Protein AF-A0A246TQM3-F1 (afdb_monomer_lite)

Structure (mmCIF, N/CA/C/O backbone):
data_AF-A0A246TQM3-F1
#
_entry.id   AF-A0A246TQM3-F1
#
loop_
_atom_site.group_PDB
_atom_site.id
_atom_site.type_symbol
_atom_site.label_atom_id
_atom_site.label_alt_id
_atom_site.label_comp_id
_atom_site.label_asym_id
_atom_site.label_entity_id
_atom_site.label_seq_id
_atom_site.pdbx_PDB_ins_code
_atom_site.Cartn_x
_atom_site.Cartn_y
_atom_site.Cartn_z
_atom_site.occupancy
_atom_site.B_iso_or_equiv
_atom_site.auth_seq_id
_atom_site.auth_comp_id
_atom_site.auth_asym_id
_atom_site.auth_atom_id
_atom_site.pdbx_PDB_model_num
ATOM 1 N N . MET A 1 1 ? -5.642 -0.886 34.766 1.00 43.66 1 MET A N 1
ATOM 2 C CA . MET A 1 1 ? -4.947 -2.063 34.205 1.00 43.66 1 MET A CA 1
ATOM 3 C C . MET A 1 1 ? -4.991 -1.929 32.699 1.00 43.66 1 MET A C 1
ATOM 5 O O . MET A 1 1 ? -6.079 -1.872 32.143 1.00 43.66 1 MET A O 1
ATOM 9 N N . GLY A 1 2 ? -3.833 -1.670 32.091 1.00 47.38 2 GLY A N 1
ATOM 10 C CA . GLY A 1 2 ? -3.735 -1.209 30.710 1.00 47.38 2 GLY A CA 1
ATOM 11 C C . GLY A 1 2 ? -4.327 -2.212 29.731 1.00 47.38 2 GLY A C 1
ATOM 12 O O . GLY A 1 2 ? -3.963 -3.385 29.754 1.00 47.38 2 GLY A O 1
ATOM 13 N N . THR A 1 3 ? -5.192 -1.739 28.836 1.00 50.47 3 THR A N 1
ATOM 14 C CA . THR A 1 3 ? -5.365 -2.398 27.545 1.00 50.47 3 THR A CA 1
ATOM 15 C C . THR A 1 3 ? -4.040 -2.234 26.814 1.00 50.47 3 THR A C 1
ATOM 17 O O . THR A 1 3 ? -3.748 -1.221 26.180 1.00 50.47 3 THR A O 1
ATOM 20 N N . ALA A 1 4 ? -3.170 -3.209 27.063 1.00 47.22 4 ALA A N 1
ATOM 21 C CA . ALA A 1 4 ? -1.844 -3.320 26.510 1.00 47.22 4 ALA A CA 1
ATOM 22 C C . ALA A 1 4 ? -1.960 -3.227 24.989 1.00 47.22 4 ALA A C 1
ATOM 24 O O . ALA A 1 4 ? -2.482 -4.128 24.335 1.00 47.22 4 ALA A O 1
ATOM 25 N N . TYR A 1 5 ? -1.498 -2.108 24.435 1.00 55.03 5 TYR A N 1
ATOM 26 C CA . TYR A 1 5 ? -1.146 -2.016 23.029 1.00 55.03 5 TYR A CA 1
ATOM 27 C C . TYR A 1 5 ? -0.100 -3.104 22.787 1.00 55.03 5 TYR A C 1
ATOM 29 O O . TYR A 1 5 ? 1.074 -2.910 23.092 1.00 55.03 5 TYR A O 1
ATOM 37 N N . ALA A 1 6 ? -0.514 -4.270 22.299 1.00 57.50 6 ALA A N 1
ATOM 38 C CA . ALA A 1 6 ? 0.427 -5.180 21.679 1.00 57.50 6 ALA A CA 1
ATOM 39 C C . ALA A 1 6 ? 0.841 -4.503 20.363 1.00 57.50 6 ALA A C 1
ATOM 41 O O . ALA A 1 6 ? -0.035 -4.226 19.533 1.00 57.50 6 ALA A O 1
ATOM 42 N N . PRO A 1 7 ? 2.128 -4.171 20.163 1.00 64.56 7 PRO A N 1
ATOM 43 C CA . PRO A 1 7 ? 2.601 -3.750 18.853 1.00 64.56 7 PRO A CA 1
ATOM 44 C C . PRO A 1 7 ? 2.159 -4.805 17.836 1.00 64.56 7 PRO A C 1
ATOM 46 O O . PRO A 1 7 ? 2.326 -6.002 18.089 1.00 64.56 7 PRO A O 1
ATOM 49 N N . ARG A 1 8 ? 1.553 -4.396 16.711 1.00 75.50 8 ARG A N 1
ATOM 50 C CA . ARG A 1 8 ? 1.218 -5.367 15.656 1.00 75.50 8 ARG A CA 1
ATOM 51 C C . ARG A 1 8 ? 2.514 -6.066 15.238 1.00 75.50 8 ARG A C 1
ATOM 53 O O . ARG A 1 8 ? 3.574 -5.441 15.225 1.00 75.50 8 ARG A O 1
ATOM 60 N N . SER A 1 9 ? 2.456 -7.360 14.945 1.00 78.69 9 SER A N 1
ATOM 61 C CA . SER A 1 9 ? 3.632 -8.090 14.473 1.00 78.69 9 SER A CA 1
ATOM 62 C C . SER A 1 9 ? 3.836 -7.849 12.977 1.00 78.69 9 SER A C 1
ATOM 64 O O . SER A 1 9 ? 2.892 -7.602 12.230 1.00 78.69 9 SER A O 1
ATOM 66 N N . TRP A 1 10 ? 5.087 -7.922 12.528 1.00 81.69 10 TRP A N 1
ATOM 67 C CA . TRP A 1 10 ? 5.431 -7.804 11.107 1.00 81.69 10 TRP A CA 1
ATOM 68 C C . TRP A 1 10 ? 5.077 -9.056 10.299 1.00 81.69 10 TRP A C 1
ATOM 70 O O . TRP A 1 10 ? 4.907 -8.983 9.087 1.00 81.69 10 TRP A O 1
ATOM 80 N N . GLN A 1 11 ? 4.951 -10.212 10.952 1.00 79.19 11 GLN A N 1
ATOM 81 C CA . GLN A 1 11 ? 4.803 -11.506 10.285 1.00 79.19 11 GLN A CA 1
ATOM 82 C C . GLN A 1 11 ? 3.567 -11.611 9.366 1.00 79.19 11 GLN A C 1
ATOM 84 O O . GLN A 1 11 ? 3.724 -12.128 8.259 1.00 79.19 11 GLN A O 1
ATOM 89 N N . PRO A 1 12 ? 2.378 -11.090 9.736 1.00 76.69 12 PRO A N 1
ATOM 90 C CA . PRO A 1 12 ? 1.230 -11.037 8.832 1.00 76.69 12 PRO A CA 1
ATOM 91 C C . PRO A 1 12 ? 1.452 -10.095 7.645 1.00 76.69 12 PRO A C 1
ATOM 93 O O . PRO A 1 12 ? 1.005 -10.378 6.544 1.00 76.69 12 PRO A O 1
ATOM 96 N N . VAL A 1 13 ? 2.164 -8.985 7.850 1.00 81.00 13 VAL A N 1
ATOM 97 C CA . VAL A 1 13 ? 2.432 -7.991 6.802 1.00 81.00 13 VAL A CA 1
ATOM 98 C C . VAL A 1 13 ? 3.409 -8.542 5.760 1.00 81.00 13 VAL A C 1
ATOM 100 O O . VAL A 1 13 ? 3.187 -8.386 4.567 1.00 81.00 13 VAL A O 1
ATOM 103 N N . LEU A 1 14 ? 4.447 -9.255 6.205 1.00 79.94 14 LEU A N 1
ATOM 104 C CA . LEU A 1 14 ? 5.466 -9.859 5.338 1.00 79.94 14 LEU A CA 1
ATOM 105 C C . LEU A 1 14 ? 4.934 -10.998 4.455 1.00 79.94 14 LEU A C 1
ATOM 107 O O . LEU A 1 14 ? 5.553 -11.321 3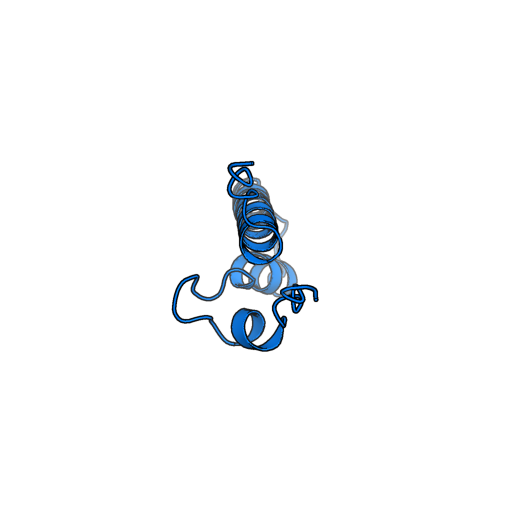.444 1.00 79.94 14 LEU A O 1
ATOM 111 N N . ARG A 1 15 ? 3.827 -11.639 4.851 1.00 79.88 15 ARG A N 1
ATOM 112 C CA . ARG A 1 15 ? 3.220 -12.777 4.136 1.00 79.88 15 ARG A CA 1
ATOM 113 C C . ARG A 1 15 ? 1.894 -12.432 3.450 1.00 79.88 15 ARG A C 1
ATOM 115 O O . ARG A 1 15 ? 1.238 -13.331 2.933 1.00 79.88 15 ARG A O 1
ATOM 122 N N . GLY A 1 16 ? 1.516 -11.155 3.440 1.00 76.12 16 GLY A N 1
ATOM 123 C CA . GLY A 1 16 ? 0.200 -10.702 3.007 1.00 76.12 16 GLY A CA 1
ATOM 124 C C . GLY A 1 16 ? -0.818 -10.765 4.146 1.00 76.12 16 GLY A C 1
ATOM 125 O O . GLY A 1 16 ? -1.080 -11.813 4.737 1.00 76.12 16 GLY A O 1
ATOM 126 N N . HIS A 1 17 ? -1.404 -9.612 4.457 1.00 83.56 17 HIS A N 1
ATOM 127 C CA . HIS A 1 17 ? -2.381 -9.464 5.528 1.00 83.56 17 HIS A CA 1
ATOM 128 C C . HIS A 1 17 ? -3.793 -9.358 4.945 1.00 83.56 17 HIS A C 1
ATOM 130 O O . HIS A 1 17 ? -4.014 -8.602 4.006 1.00 83.56 17 HIS A O 1
ATOM 136 N N . ALA A 1 18 ? -4.773 -10.054 5.529 1.00 79.06 18 ALA A N 1
ATOM 137 C CA . ALA A 1 18 ? -6.123 -10.163 4.960 1.00 79.06 18 ALA A CA 1
ATOM 138 C C . ALA A 1 18 ? -6.821 -8.812 4.694 1.00 79.06 18 ALA A C 1
ATOM 140 O O . ALA A 1 18 ? -7.616 -8.706 3.768 1.00 79.06 18 ALA A O 1
ATOM 141 N N . VAL A 1 19 ? -6.524 -7.780 5.492 1.00 79.50 19 VAL A N 1
ATOM 142 C CA . VAL A 1 19 ? -7.168 -6.456 5.378 1.00 79.50 19 VAL A CA 1
ATOM 143 C C . VAL A 1 19 ? -6.362 -5.478 4.526 1.00 79.50 19 VAL A C 1
ATOM 145 O O 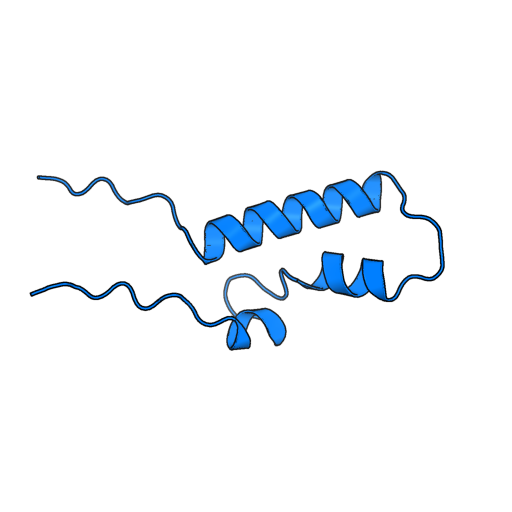. VAL A 1 19 ? -6.934 -4.626 3.861 1.00 79.50 19 VAL A O 1
ATOM 148 N N . THR A 1 20 ? -5.033 -5.559 4.572 1.00 80.19 20 THR A N 1
ATOM 149 C CA . THR A 1 20 ? -4.152 -4.549 3.956 1.00 80.19 20 THR A CA 1
ATOM 150 C C . THR A 1 20 ? -3.410 -5.074 2.733 1.00 80.19 20 THR A C 1
ATOM 152 O O . THR A 1 20 ? -2.743 -4.303 2.060 1.00 80.19 20 THR A O 1
ATOM 155 N N . GLY A 1 21 ? -3.503 -6.371 2.438 1.00 84.88 21 GLY A N 1
ATOM 156 C CA . GLY A 1 21 ? -2.691 -7.019 1.416 1.00 84.88 21 GLY A CA 1
ATOM 157 C C . GLY A 1 21 ? -1.204 -7.039 1.781 1.00 84.88 21 GLY A C 1
ATOM 158 O O . GLY A 1 21 ? -0.828 -6.946 2.956 1.00 84.88 21 GLY A O 1
ATOM 159 N N . ASP A 1 22 ? -0.357 -7.187 0.763 1.00 88.81 22 ASP A N 1
ATOM 160 C CA . ASP A 1 22 ? 1.103 -7.126 0.879 1.00 88.81 22 ASP A CA 1
ATOM 161 C C . ASP A 1 22 ? 1.593 -5.679 0.707 1.00 88.81 22 ASP A C 1
ATOM 163 O O . ASP A 1 22 ? 2.050 -5.266 -0.357 1.00 88.81 22 ASP A O 1
ATOM 167 N N . ILE A 1 23 ? 1.483 -4.885 1.774 1.00 91.38 23 ILE A N 1
ATOM 168 C CA . ILE A 1 23 ? 1.902 -3.470 1.775 1.00 91.38 23 ILE A CA 1
ATOM 169 C C . ILE A 1 23 ? 3.425 -3.275 1.689 1.00 91.38 23 ILE A C 1
ATOM 171 O O . ILE A 1 23 ? 3.875 -2.141 1.558 1.00 91.38 23 ILE A O 1
ATOM 175 N N . ILE A 1 24 ? 4.230 -4.342 1.782 1.00 90.88 24 ILE A N 1
ATOM 176 C CA . ILE A 1 24 ? 5.698 -4.281 1.655 1.00 90.88 24 ILE A CA 1
ATOM 177 C C . ILE A 1 24 ? 6.137 -4.584 0.216 1.00 90.88 24 ILE A C 1
ATOM 179 O O . ILE A 1 24 ? 7.259 -4.236 -0.158 1.00 90.88 24 ILE A O 1
ATOM 183 N N . ALA A 1 25 ? 5.259 -5.168 -0.608 1.00 92.06 25 ALA A N 1
ATOM 184 C CA . ALA A 1 25 ? 5.564 -5.532 -1.988 1.00 92.06 25 ALA A CA 1
ATOM 185 C C . ALA A 1 25 ? 6.271 -4.418 -2.785 1.00 92.06 25 ALA A C 1
ATOM 187 O O . ALA A 1 25 ? 7.292 -4.735 -3.390 1.00 92.06 25 ALA A O 1
ATOM 188 N N . PRO A 1 26 ? 5.861 -3.131 -2.745 1.00 93.94 26 PRO A N 1
ATOM 189 C CA . PRO A 1 26 ? 6.559 -2.079 -3.492 1.00 93.94 26 PRO A CA 1
ATOM 190 C C . PRO A 1 26 ? 8.034 -1.911 -3.095 1.00 93.94 26 PRO A C 1
ATOM 192 O O . PRO A 1 26 ? 8.897 -1.759 -3.954 1.00 93.94 26 PRO A O 1
ATOM 195 N N . ILE A 1 27 ? 8.347 -2.015 -1.798 1.00 93.12 27 ILE A N 1
ATOM 196 C CA . ILE A 1 27 ? 9.719 -1.910 -1.279 1.00 93.12 27 ILE A CA 1
ATOM 197 C C . ILE A 1 27 ? 10.542 -3.139 -1.682 1.00 93.12 27 ILE A C 1
ATOM 199 O O . ILE A 1 27 ? 11.685 -3.000 -2.117 1.00 93.12 27 ILE A O 1
ATOM 203 N N . ARG A 1 28 ? 9.964 -4.344 -1.566 1.00 91.50 28 ARG A N 1
ATOM 204 C CA . ARG A 1 28 ? 10.635 -5.591 -1.971 1.00 91.50 28 ARG A CA 1
ATOM 205 C C . ARG A 1 28 ? 10.922 -5.598 -3.472 1.00 91.50 28 ARG A C 1
ATOM 207 O O . ARG A 1 28 ? 12.057 -5.837 -3.870 1.00 91.50 28 ARG A O 1
ATOM 214 N N . ASN A 1 29 ? 9.921 -5.264 -4.282 1.00 90.94 29 ASN A N 1
ATOM 215 C CA . ASN A 1 29 ? 10.035 -5.220 -5.735 1.00 90.94 29 ASN A CA 1
ATOM 216 C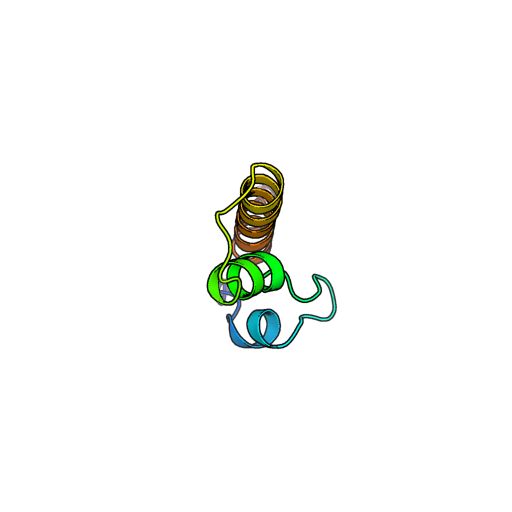 C . ASN A 1 29 ? 11.103 -4.213 -6.173 1.00 90.94 29 ASN A C 1
ATOM 218 O O . ASN A 1 29 ? 11.896 -4.519 -7.061 1.00 90.94 29 ASN A O 1
ATOM 222 N N . LEU A 1 30 ? 11.177 -3.041 -5.529 1.00 92.56 30 LEU A N 1
ATOM 223 C CA . LEU A 1 30 ? 12.234 -2.072 -5.814 1.00 92.56 30 LEU A CA 1
ATOM 224 C C . LEU A 1 30 ? 13.630 -2.639 -5.509 1.00 92.56 30 LEU A C 1
ATOM 226 O O . LEU A 1 30 ? 14.538 -2.457 -6.312 1.00 92.56 30 LEU A O 1
ATOM 230 N N . GLY A 1 31 ? 13.796 -3.363 -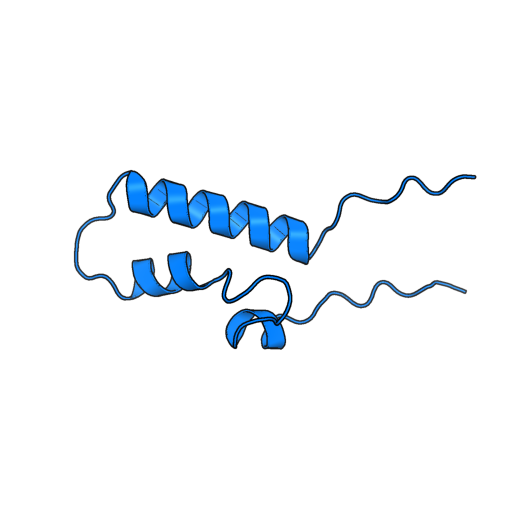4.397 1.00 88.31 31 GLY A N 1
ATOM 231 C CA . GLY A 1 31 ? 15.064 -4.013 -4.042 1.00 88.31 31 GLY A CA 1
ATOM 232 C C . GLY A 1 31 ? 15.480 -5.151 -4.985 1.00 88.31 31 GLY A C 1
ATOM 233 O O . GLY A 1 31 ? 16.670 -5.405 -5.155 1.00 88.31 31 GLY A O 1
ATOM 234 N N . GLU A 1 32 ? 14.517 -5.821 -5.619 1.00 89.69 32 GLU A N 1
ATOM 235 C CA . GLU A 1 32 ? 14.759 -6.889 -6.603 1.00 89.69 32 GLU A CA 1
ATOM 236 C C . GLU A 1 32 ? 14.994 -6.351 -8.025 1.00 89.69 32 GLU A C 1
ATOM 238 O O . GLU A 1 32 ? 15.528 -7.048 -8.895 1.00 89.69 32 GLU A O 1
ATOM 243 N N . THR A 1 33 ? 14.611 -5.100 -8.279 1.00 88.25 33 THR A N 1
ATOM 244 C CA . THR A 1 33 ? 14.696 -4.496 -9.604 1.00 88.25 33 THR A CA 1
ATOM 245 C C . THR A 1 33 ? 16.128 -4.037 -9.898 1.00 88.25 33 THR A C 1
ATOM 247 O O . THR A 1 33 ? 16.699 -3.220 -9.189 1.00 88.25 33 THR A O 1
ATOM 250 N N . LYS A 1 34 ? 16.713 -4.519 -11.005 1.00 86.50 34 LYS A N 1
ATOM 251 C CA . LYS A 1 34 ? 18.083 -4.161 -11.442 1.00 86.50 34 LYS A CA 1
ATOM 252 C C . LYS A 1 34 ? 18.187 -2.837 -12.218 1.00 86.50 34 LYS A C 1
ATOM 254 O O . LYS A 1 34 ? 19.278 -2.464 -12.638 1.00 86.50 34 LYS A O 1
ATOM 259 N N . ARG A 1 35 ? 17.058 -2.173 -12.477 1.00 90.31 35 ARG A N 1
ATOM 260 C CA . ARG A 1 35 ? 16.970 -0.913 -13.235 1.00 90.31 35 ARG A CA 1
ATOM 261 C C . ARG A 1 35 ? 16.996 0.284 -12.284 1.00 90.31 35 ARG A C 1
ATOM 263 O O . ARG A 1 35 ? 16.651 0.140 -11.116 1.00 90.31 35 ARG A O 1
ATOM 270 N N . GLU A 1 36 ? 17.342 1.464 -12.793 1.00 91.75 36 GLU A N 1
ATOM 271 C CA . GLU A 1 36 ? 17.257 2.694 -12.000 1.00 91.75 36 GLU A CA 1
ATOM 272 C C . GLU A 1 36 ? 15.823 2.959 -11.520 1.00 91.75 36 GLU A C 1
ATOM 274 O O . GLU A 1 36 ? 14.841 2.736 -12.240 1.00 91.75 36 GLU A O 1
ATOM 279 N N . ALA A 1 37 ? 15.714 3.442 -10.283 1.00 90.94 37 ALA A N 1
ATOM 280 C CA . ALA A 1 37 ? 14.440 3.817 -9.698 1.00 90.94 37 ALA A CA 1
ATOM 281 C C . ALA A 1 37 ? 13.842 5.005 -10.463 1.00 90.94 37 ALA A C 1
ATOM 283 O O . ALA A 1 37 ? 14.462 6.055 -10.629 1.00 90.94 37 ALA A O 1
ATOM 284 N N . THR A 1 38 ? 12.608 4.839 -10.919 1.00 95.38 38 THR A N 1
ATOM 285 C CA . THR A 1 38 ? 11.819 5.897 -11.542 1.00 95.38 38 THR A CA 1
ATOM 286 C C . THR A 1 38 ? 11.088 6.704 -10.475 1.00 95.38 38 THR A C 1
ATOM 288 O O . THR A 1 38 ? 10.958 6.296 -9.321 1.00 95.38 38 THR A O 1
ATOM 291 N N . ARG A 1 39 ? 10.526 7.850 -10.874 1.00 96.19 39 ARG A N 1
ATOM 292 C CA . ARG A 1 39 ? 9.636 8.628 -9.998 1.00 96.19 39 ARG A CA 1
ATOM 293 C C . ARG A 1 39 ? 8.405 7.838 -9.552 1.00 96.19 39 ARG A C 1
ATOM 295 O O . ARG A 1 39 ? 7.926 8.081 -8.450 1.00 96.19 39 ARG A O 1
ATOM 302 N N . GLN A 1 40 ? 7.919 6.911 -10.380 1.00 94.69 40 GLN A N 1
ATOM 303 C CA . GLN A 1 40 ? 6.789 6.062 -10.015 1.00 94.69 40 GLN A CA 1
ATOM 304 C C . GLN A 1 40 ? 7.174 5.105 -8.886 1.00 94.69 40 GLN A C 1
ATOM 306 O O . GLN A 1 40 ? 6.470 5.044 -7.889 1.00 94.69 40 GLN A O 1
ATOM 311 N N . ASP A 1 41 ? 8.345 4.468 -8.976 1.00 94.62 41 ASP A N 1
ATOM 312 C CA . ASP A 1 41 ? 8.816 3.565 -7.918 1.00 94.62 41 ASP A CA 1
ATOM 313 C C . ASP A 1 41 ? 8.968 4.296 -6.574 1.00 94.62 41 ASP A C 1
ATOM 315 O O . ASP A 1 41 ? 8.653 3.757 -5.516 1.00 94.62 41 ASP A O 1
ATOM 319 N N . VAL A 1 42 ? 9.421 5.555 -6.610 1.00 94.88 42 VAL A N 1
ATOM 320 C CA . VAL A 1 42 ? 9.507 6.404 -5.412 1.00 94.88 42 VAL A CA 1
ATOM 321 C C . VAL A 1 42 ? 8.120 6.706 -4.842 1.00 94.88 42 VAL A C 1
ATOM 323 O O . VAL A 1 42 ? 7.951 6.668 -3.623 1.00 94.88 42 VAL A O 1
ATOM 326 N N . ALA A 1 43 ? 7.132 6.998 -5.692 1.00 96.94 43 ALA A N 1
ATOM 327 C CA . ALA A 1 43 ? 5.757 7.234 -5.257 1.00 96.94 43 ALA A CA 1
ATOM 328 C C . ALA A 1 43 ? 5.143 5.975 -4.621 1.00 96.94 43 ALA A C 1
ATOM 330 O O . ALA A 1 43 ? 4.583 6.062 -3.529 1.00 96.94 43 ALA A O 1
ATOM 331 N N . ASP A 1 44 ? 5.341 4.810 -5.241 1.00 95.38 44 ASP A N 1
ATOM 332 C CA . ASP A 1 44 ? 4.831 3.526 -4.750 1.00 95.38 44 ASP A CA 1
ATOM 333 C C . ASP A 1 44 ? 5.456 3.159 -3.391 1.00 95.38 44 ASP A C 1
ATOM 335 O O . ASP A 1 44 ? 4.774 2.703 -2.469 1.00 95.38 44 ASP A O 1
ATOM 339 N N . VAL A 1 45 ? 6.758 3.415 -3.219 1.00 95.19 45 VAL A N 1
ATOM 340 C CA . VAL A 1 45 ? 7.439 3.237 -1.928 1.00 95.19 45 VAL A CA 1
ATOM 341 C C . VAL A 1 45 ? 6.945 4.237 -0.885 1.00 95.19 45 VAL A C 1
ATOM 343 O O . VAL A 1 45 ? 6.738 3.862 0.270 1.00 95.19 45 VAL A O 1
ATOM 346 N N . ALA A 1 46 ? 6.734 5.501 -1.256 1.00 96.44 46 ALA A N 1
ATOM 347 C CA . ALA A 1 46 ? 6.206 6.503 -0.335 1.00 96.44 46 ALA A CA 1
ATOM 348 C C . ALA A 1 46 ? 4.800 6.124 0.162 1.00 96.44 46 ALA A C 1
ATOM 350 O O . ALA A 1 46 ? 4.526 6.213 1.362 1.00 96.44 46 ALA A O 1
ATOM 351 N N . GLU A 1 47 ? 3.935 5.635 -0.728 1.00 94.88 47 GLU A N 1
ATOM 352 C CA . GLU A 1 47 ? 2.615 5.119 -0.369 1.00 94.88 47 GLU A CA 1
ATOM 353 C C . GLU A 1 47 ? 2.718 3.904 0.566 1.00 94.88 47 GLU A C 1
ATOM 355 O O . GLU A 1 47 ? 2.069 3.869 1.618 1.00 94.88 47 GLU A O 1
ATOM 360 N N . ALA A 1 48 ? 3.602 2.947 0.258 1.00 93.88 48 ALA A N 1
ATOM 361 C CA . ALA A 1 48 ? 3.869 1.797 1.122 1.00 93.88 48 ALA A CA 1
ATOM 362 C C . ALA A 1 48 ? 4.287 2.221 2.544 1.00 93.88 48 ALA A C 1
ATOM 364 O O . ALA A 1 48 ? 3.776 1.681 3.528 1.00 93.88 48 ALA A O 1
ATOM 365 N N . LEU A 1 49 ? 5.152 3.234 2.683 1.00 92.56 49 LEU A N 1
ATOM 366 C CA . LEU A 1 49 ? 5.571 3.763 3.988 1.00 92.56 49 LEU A CA 1
ATOM 367 C C . LEU A 1 49 ? 4.405 4.381 4.778 1.00 92.56 49 LEU A C 1
ATOM 369 O O . LEU A 1 49 ? 4.289 4.156 5.988 1.00 92.56 49 LEU A O 1
ATOM 373 N N . VAL A 1 50 ? 3.516 5.125 4.114 1.00 91.81 50 VAL A N 1
ATOM 374 C CA . VAL A 1 50 ? 2.309 5.689 4.746 1.00 91.81 50 VAL A CA 1
ATOM 375 C C . VAL A 1 50 ? 1.365 4.577 5.212 1.00 91.81 50 VAL A C 1
ATOM 377 O O . VAL A 1 50 ? 0.830 4.646 6.326 1.00 91.81 50 VAL A O 1
ATOM 380 N N . ASN A 1 51 ? 1.206 3.525 4.411 1.00 89.56 51 ASN A N 1
ATOM 381 C CA . ASN A 1 51 ? 0.368 2.374 4.743 1.00 89.56 51 ASN A CA 1
ATOM 382 C C . ASN A 1 51 ? 0.942 1.563 5.912 1.00 89.56 51 ASN A C 1
ATOM 384 O O . ASN A 1 51 ? 0.206 1.223 6.841 1.00 89.56 51 ASN A O 1
ATOM 388 N N . ILE A 1 52 ? 2.260 1.340 5.943 1.00 88.69 52 ILE A N 1
ATOM 389 C CA . ILE A 1 52 ? 2.967 0.717 7.073 1.00 88.69 52 ILE A CA 1
ATOM 390 C C . ILE A 1 52 ? 2.755 1.537 8.349 1.00 88.69 52 ILE A C 1
ATOM 392 O O . ILE A 1 52 ? 2.361 0.988 9.382 1.00 88.69 52 ILE A O 1
ATOM 396 N N . ARG A 1 53 ? 2.948 2.861 8.286 1.00 86.75 53 ARG A N 1
ATOM 397 C CA . ARG A 1 5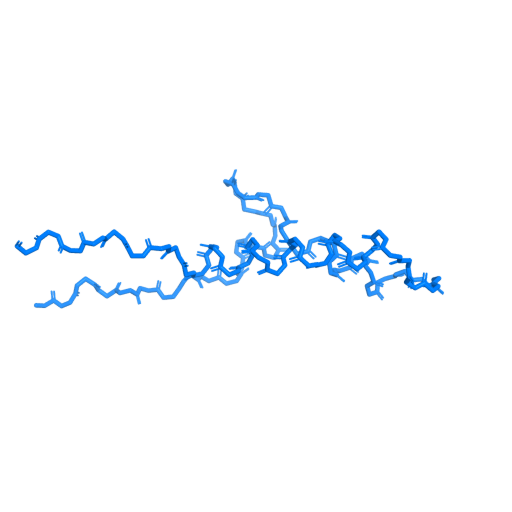3 ? 2.705 3.747 9.432 1.00 86.75 53 ARG A CA 1
ATOM 398 C C . ARG A 1 53 ? 1.265 3.633 9.922 1.00 86.75 53 ARG A C 1
ATOM 400 O O . ARG A 1 53 ? 1.050 3.478 11.118 1.00 86.75 53 ARG A O 1
ATOM 407 N N . THR A 1 54 ? 0.292 3.689 9.019 1.00 85.75 54 THR A N 1
ATOM 408 C CA . THR A 1 54 ? -1.137 3.585 9.353 1.00 85.75 54 THR A CA 1
ATOM 409 C C . THR A 1 54 ? -1.477 2.234 9.978 1.00 85.75 54 THR A C 1
ATOM 411 O O . THR A 1 54 ? -2.267 2.167 10.921 1.00 85.75 54 THR A O 1
ATOM 414 N N . TYR A 1 55 ? -0.846 1.157 9.503 1.00 83.62 55 TYR A N 1
ATOM 415 C CA . TYR A 1 55 ? -1.009 -0.173 10.070 1.00 83.62 55 TYR A CA 1
ATOM 416 C C . TYR A 1 55 ? -0.471 -0.241 11.502 1.00 83.6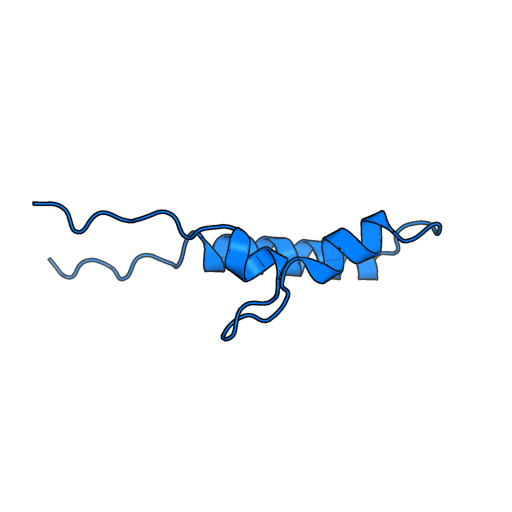2 55 TYR A C 1
ATOM 418 O O . TYR A 1 55 ? -1.205 -0.618 12.406 1.00 83.62 55 TYR A O 1
ATOM 426 N N . PHE A 1 56 ? 0.776 0.149 11.759 1.00 82.19 56 PHE A N 1
ATOM 427 C CA . PHE A 1 56 ? 1.339 0.031 13.112 1.00 82.19 56 PHE A CA 1
ATOM 428 C C . PHE A 1 56 ? 0.847 1.118 14.077 1.00 82.19 56 PHE A C 1
ATOM 430 O O . PHE A 1 56 ? 0.810 0.895 15.286 1.00 82.19 56 PHE A O 1
ATOM 437 N N . MET A 1 57 ? 0.444 2.277 13.556 1.00 80.62 57 MET A N 1
ATOM 438 C CA . MET A 1 57 ? 0.035 3.451 14.325 1.00 80.62 57 MET A CA 1
ATOM 439 C C . MET A 1 57 ? -1.266 4.046 13.761 1.00 80.62 57 MET A C 1
ATOM 441 O O . MET A 1 57 ? -1.244 5.130 13.168 1.00 80.62 57 MET A O 1
ATOM 445 N N . PRO A 1 58 ? -2.419 3.375 13.940 1.00 72.31 58 PRO A N 1
ATOM 446 C CA . PRO A 1 58 ? -3.701 3.971 13.581 1.00 72.31 58 PRO A CA 1
ATOM 447 C C . PRO A 1 58 ? -3.895 5.267 14.380 1.00 72.31 58 PRO A C 1
ATOM 449 O O . PRO A 1 58 ? -3.520 5.337 15.556 1.00 72.31 58 PRO A O 1
ATOM 452 N N . GLN A 1 59 ? -4.461 6.307 13.756 1.00 64.31 59 GLN A N 1
ATOM 453 C CA . GLN A 1 59 ? -4.803 7.537 14.475 1.00 64.31 59 GLN A CA 1
ATOM 454 C C . GLN A 1 59 ? -5.595 7.176 15.731 1.00 64.31 59 GLN A C 1
ATOM 456 O O . GLN A 1 59 ? -6.569 6.425 15.671 1.00 64.31 59 GLN A O 1
ATOM 461 N N . ARG A 1 60 ? -5.139 7.694 16.878 1.00 58.66 60 ARG A N 1
ATOM 462 C CA . ARG A 1 60 ? -5.805 7.495 18.163 1.00 58.66 60 ARG A CA 1
ATOM 463 C C . ARG A 1 60 ? -7.273 7.870 17.985 1.00 58.66 60 ARG A C 1
ATOM 465 O O . ARG A 1 60 ? -7.568 9.032 17.700 1.00 58.66 60 ARG A O 1
ATOM 472 N N . ALA A 1 61 ? -8.188 6.925 18.204 1.00 56.06 61 ALA A N 1
ATOM 473 C CA . ALA A 1 61 ? -9.529 7.310 18.608 1.00 56.06 61 ALA A CA 1
ATOM 474 C C . ALA A 1 61 ? -9.323 8.221 19.821 1.00 56.06 61 ALA A C 1
ATOM 476 O O . ALA A 1 61 ? -8.706 7.790 20.799 1.00 56.06 61 ALA A O 1
ATOM 477 N N . LYS A 1 62 ? -9.704 9.502 19.716 1.00 54.56 62 LYS A N 1
ATOM 478 C CA . LYS A 1 62 ? -9.667 10.411 20.864 1.00 54.56 62 LYS A CA 1
ATOM 479 C C . LYS A 1 62 ? -10.388 9.665 21.978 1.00 54.56 62 LYS A C 1
ATOM 481 O O . LYS A 1 62 ? -11.562 9.337 21.810 1.00 54.56 62 LYS A O 1
ATOM 486 N N . GLN A 1 63 ? -9.666 9.313 23.042 1.00 52.84 63 GLN A N 1
ATOM 487 C CA . GLN A 1 63 ? -10.296 8.822 24.256 1.00 52.84 63 GLN A CA 1
ATOM 488 C C . GLN A 1 63 ? -11.334 9.887 24.602 1.00 52.84 63 GLN A C 1
ATOM 490 O O . GLN A 1 63 ? -10.969 11.032 24.870 1.00 52.84 63 GLN A O 1
ATOM 495 N N . LYS A 1 64 ? -12.617 9.548 24.455 1.00 48.56 64 LYS A N 1
ATOM 496 C CA . LYS A 1 64 ? -13.692 10.341 25.035 1.00 48.56 64 LYS A CA 1
ATOM 497 C C . LYS A 1 64 ? -13.506 10.173 26.539 1.00 48.56 64 LYS A C 1
ATOM 499 O O . LYS A 1 64 ? -13.866 9.128 27.073 1.00 48.56 64 LYS A O 1
ATOM 504 N N . PHE A 1 65 ? -12.793 11.117 27.140 1.00 53.88 65 PHE A N 1
ATOM 505 C CA . PHE A 1 65 ? -12.894 11.383 28.564 1.00 53.88 65 PHE A CA 1
ATOM 506 C C . PHE A 1 65 ? -14.175 12.178 28.792 1.00 53.88 65 PHE A C 1
ATOM 508 O O . PHE A 1 65 ? -14.467 13.048 27.936 1.00 53.88 65 PHE A O 1
#

Secondary structure (DSSP, 8-state):
-----PPPPSHHHHT-BTTTB-TTHHHHHHHH--SPPPHHHHHHHHHHHHHHHHHHSPPPP----

Sequence (65 aa):
MGTAYAPRSWQPVLRGHAVTGDIIAPIRNLGETKREATRQDVADVAEALVNIRTYFMPQRAKQKF

pLDDT: mean 80.37, std 15.29, range [43.66, 96.94]

Foldseek 3Di:
DDPDPPQDDCVCLCVAHPPLGNLCVLVVVVVVDPDDDDPVSVVSVVSSVVSVCCVRPPPDPPPPD

Radius of gyration: 15.32 Å; chains: 1; bounding box: 32×24×47 Å